Protein AF-A0AAD4MNS9-F1 (afdb_monomer_lite)

pLDDT: mean 72.71, std 15.22, range [32.75, 91.56]

Foldseek 3Di:
DPPDDDQFDQLQAQAKKKKAQADQPDDPVRSVVVCCVPLVVQCCVQPVWGWRDWDDLCLAPVGRGRIIMTGTPDPSSSVSVVVVVVVVVVVVRPMDMDRQHSVCSVVVQVVCCVVSVDRCPQQSNDRPNDVVSVVSVVPPDD

Radius of gyration: 15.57 Å; chains: 1; bounding box: 31×46×46 Å

Organism: NCBI:txid166010

Secondary structure (DSSP, 8-state):
----------TT-S-EEEEE---TTS-HHHHHHHHIIIIIHHHHHHTS--EEEEEETHHHHSS--SEEEEEESSHHHHHHHHHHHHHHHTTT---EEEE--TTTHHHHHHHHHHHH---TTTTTT----STTTHHHHHSS--

Structure (mmCIF, N/CA/C/O backbone):
data_AF-A0AAD4MNS9-F1
#
_entry.id   AF-A0AAD4MNS9-F1
#
loop_
_atom_site.group_PDB
_atom_site.id
_atom_site.type_symbol
_atom_site.label_atom_id
_atom_site.label_alt_id
_atom_site.label_comp_id
_atom_site.label_asym_id
_atom_site.label_entity_id
_atom_site.label_seq_id
_atom_site.pdbx_PDB_ins_code
_atom_site.Cartn_x
_atom_site.Cartn_y
_atom_site.Cartn_z
_atom_site.occupancy
_atom_site.B_iso_or_equiv
_atom_site.auth_seq_id
_atom_site.auth_comp_id
_atom_site.auth_asym_id
_atom_site.auth_atom_id
_atom_site.pdbx_PDB_model_num
ATOM 1 N N . MET A 1 1 ? 2.650 -29.513 6.680 1.00 37.03 1 MET A N 1
ATOM 2 C CA . MET A 1 1 ? 3.067 -28.098 6.559 1.00 37.03 1 MET A CA 1
ATOM 3 C C . MET A 1 1 ? 2.493 -27.540 5.269 1.00 37.03 1 MET A C 1
ATOM 5 O O . MET A 1 1 ? 2.810 -28.079 4.217 1.00 37.03 1 MET A O 1
ATOM 9 N N . GLN A 1 2 ? 1.625 -26.526 5.324 1.00 32.75 2 GLN A N 1
ATOM 10 C CA . GLN A 1 2 ? 1.234 -25.827 4.098 1.00 32.75 2 GLN A CA 1
ATOM 11 C C . GLN A 1 2 ? 2.437 -25.017 3.588 1.00 32.75 2 GLN A C 1
ATOM 13 O O . GLN A 1 2 ? 3.100 -24.363 4.397 1.00 32.75 2 GLN A O 1
ATOM 18 N N . PRO A 1 3 ? 2.759 -25.058 2.284 1.00 39.97 3 PRO A N 1
ATOM 19 C CA . PRO A 1 3 ? 3.815 -24.221 1.736 1.00 39.97 3 PRO A CA 1
ATOM 20 C C . PRO A 1 3 ? 3.431 -22.754 1.939 1.00 39.97 3 PRO A C 1
ATOM 22 O O . PRO A 1 3 ? 2.331 -22.342 1.571 1.00 39.97 3 PRO A O 1
ATOM 25 N N . TYR A 1 4 ? 4.333 -21.973 2.538 1.00 40.81 4 TYR A N 1
ATOM 26 C CA . TYR A 1 4 ? 4.160 -20.536 2.738 1.00 40.81 4 TYR A CA 1
ATOM 27 C C . TYR A 1 4 ? 3.834 -19.867 1.393 1.00 40.81 4 TYR A C 1
ATOM 29 O O . TYR A 1 4 ? 4.707 -19.704 0.534 1.00 40.81 4 TYR A O 1
ATOM 37 N N . LYS A 1 5 ? 2.564 -19.500 1.185 1.00 51.06 5 LYS A N 1
ATOM 38 C CA . LYS A 1 5 ? 2.165 -18.667 0.052 1.00 51.06 5 LYS A CA 1
ATOM 39 C C . LYS A 1 5 ? 2.687 -17.268 0.337 1.00 51.06 5 LYS A C 1
ATOM 41 O O . LYS A 1 5 ? 2.237 -16.612 1.270 1.00 51.06 5 LYS A O 1
ATOM 46 N N . ARG A 1 6 ? 3.659 -16.819 -0.461 1.00 54.75 6 ARG A N 1
ATOM 47 C CA . ARG A 1 6 ? 4.079 -15.415 -0.432 1.00 54.75 6 ARG A CA 1
ATOM 48 C C . ARG A 1 6 ? 2.837 -14.544 -0.654 1.00 54.75 6 ARG A C 1
ATOM 50 O O . ARG A 1 6 ? 2.108 -14.840 -1.605 1.00 54.75 6 ARG A O 1
ATOM 57 N N . PRO A 1 7 ? 2.601 -13.513 0.174 1.00 57.28 7 PRO A N 1
ATOM 58 C CA . PRO A 1 7 ? 1.536 -12.556 -0.092 1.00 57.28 7 PRO A CA 1
ATOM 59 C C . PRO A 1 7 ? 1.787 -11.928 -1.469 1.00 57.28 7 PRO A C 1
AT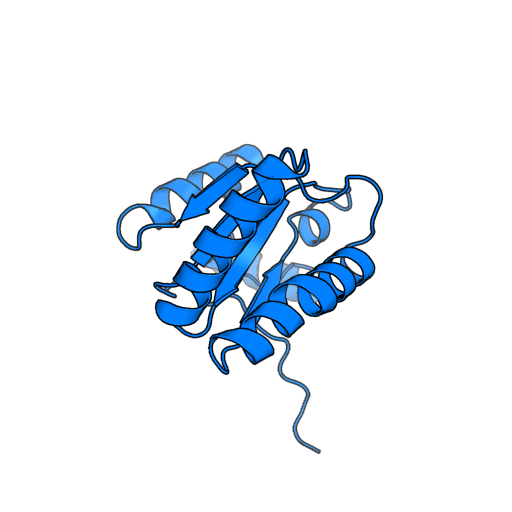OM 61 O O . PRO A 1 7 ? 2.935 -11.634 -1.815 1.00 57.28 7 PRO A O 1
ATOM 64 N N . ARG A 1 8 ? 0.733 -11.837 -2.281 1.00 67.62 8 ARG A N 1
ATOM 65 C CA . ARG A 1 8 ? 0.761 -11.324 -3.657 1.00 67.62 8 ARG A CA 1
ATOM 66 C C . ARG A 1 8 ? -0.117 -10.088 -3.696 1.00 67.62 8 ARG A C 1
ATOM 68 O O . ARG A 1 8 ? -1.213 -10.153 -3.150 1.00 67.62 8 ARG A O 1
ATOM 75 N N . LEU A 1 9 ? 0.344 -9.027 -4.352 1.00 73.50 9 LEU A N 1
ATOM 76 C CA . LEU A 1 9 ? -0.505 -7.876 -4.638 1.00 73.50 9 LEU A CA 1
ATOM 77 C C . LEU A 1 9 ? -1.704 -8.349 -5.454 1.00 73.50 9 LEU A C 1
ATOM 79 O O . LEU A 1 9 ? -1.527 -8.885 -6.555 1.00 73.50 9 LEU A O 1
ATOM 83 N N . ASN A 1 10 ? -2.911 -8.099 -4.970 1.00 77.50 10 ASN A N 1
ATOM 84 C CA . ASN A 1 10 ? -4.065 -8.181 -5.842 1.00 77.50 10 ASN A CA 1
ATOM 85 C C . ASN A 1 10 ? -4.180 -6.871 -6.628 1.00 77.50 10 ASN A C 1
ATOM 87 O O . ASN A 1 10 ? -4.727 -5.884 -6.141 1.00 77.50 10 ASN A O 1
ATOM 91 N N . VAL A 1 11 ? -3.672 -6.859 -7.864 1.00 76.56 11 VAL A N 1
ATOM 92 C CA . VAL A 1 11 ? -3.740 -5.680 -8.748 1.00 76.56 11 VAL A CA 1
ATOM 93 C C . VAL A 1 11 ? -5.175 -5.248 -9.062 1.00 76.56 11 VAL A C 1
ATOM 95 O O . VAL A 1 11 ? -5.363 -4.114 -9.495 1.00 76.56 11 VAL A O 1
ATOM 98 N N . GLU A 1 12 ? -6.170 -6.106 -8.808 1.00 79.62 12 GLU A N 1
ATOM 99 C CA . GLU A 1 12 ? -7.606 -5.846 -8.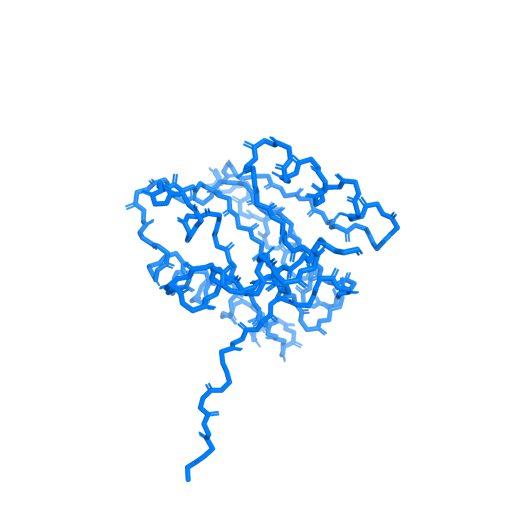963 1.00 79.62 12 GLU A CA 1
ATOM 100 C C . GLU A 1 12 ? -8.291 -5.408 -7.653 1.00 79.62 12 GLU A C 1
ATOM 102 O O . GLU A 1 12 ? -9.450 -4.994 -7.677 1.00 79.62 12 GLU A O 1
ATOM 107 N N . SER A 1 13 ? -7.583 -5.389 -6.517 1.00 84.44 13 SER A N 1
ATOM 108 C CA . SER A 1 13 ? -8.147 -4.964 -5.227 1.00 84.44 13 SER A CA 1
ATOM 109 C C . SER A 1 13 ? -8.660 -3.522 -5.267 1.00 84.44 13 SER A C 1
ATOM 111 O O . SER A 1 13 ? -7.994 -2.627 -5.787 1.00 84.44 13 SER A O 1
ATOM 113 N N . ASN A 1 14 ? -9.843 -3.279 -4.706 1.00 88.06 14 ASN A N 1
ATOM 114 C CA . ASN A 1 14 ? -10.414 -1.932 -4.590 1.00 88.06 14 ASN A CA 1
ATOM 115 C C . ASN A 1 14 ? -9.773 -1.114 -3.456 1.00 88.06 14 ASN A C 1
ATOM 117 O O . ASN A 1 14 ? -10.080 0.064 -3.301 1.00 88.06 14 ASN A O 1
ATOM 121 N N . PHE A 1 15 ? -8.889 -1.728 -2.667 1.00 91.06 15 PHE A N 1
ATOM 122 C CA . PHE A 1 15 ? -8.336 -1.158 -1.440 1.00 91.06 15 PHE A CA 1
ATOM 123 C C . PHE A 1 15 ? -6.823 -0.966 -1.562 1.00 91.06 15 PHE A C 1
ATOM 125 O O . PHE A 1 15 ? -6.047 -1.341 -0.680 1.00 91.06 15 PHE A O 1
ATOM 132 N N . LEU A 1 16 ? -6.400 -0.418 -2.704 1.00 89.50 16 LEU A N 1
ATOM 133 C CA . LEU A 1 16 ? -5.001 -0.161 -3.017 1.00 89.50 16 LEU A CA 1
ATOM 134 C C . LEU A 1 16 ? -4.640 1.306 -2.804 1.00 89.50 16 LEU A C 1
ATOM 136 O O . LEU A 1 16 ? -5.278 2.212 -3.345 1.00 89.50 16 LEU A O 1
ATOM 140 N N . ILE A 1 17 ? -3.543 1.531 -2.087 1.00 89.88 17 ILE A N 1
ATOM 141 C CA . ILE A 1 17 ? -2.941 2.850 -1.910 1.00 89.88 17 ILE A CA 1
ATOM 142 C C . ILE A 1 17 ? -1.503 2.828 -2.408 1.00 89.88 17 ILE A C 1
ATOM 144 O O . ILE A 1 17 ? -0.692 1.989 -2.015 1.00 89.88 17 ILE A O 1
ATOM 148 N N . TYR A 1 18 ? -1.166 3.815 -3.228 1.00 87.50 18 TYR A N 1
ATOM 149 C CA . TYR A 1 18 ? 0.212 4.193 -3.482 1.00 87.50 18 TYR A CA 1
ATOM 150 C C . TYR A 1 18 ? 0.641 5.262 -2.485 1.00 87.50 18 TYR A C 1
ATOM 152 O O . TYR A 1 18 ? 0.000 6.303 -2.374 1.00 87.50 18 TYR A O 1
ATOM 160 N N . PHE A 1 19 ? 1.743 5.034 -1.787 1.00 86.44 19 PHE A N 1
ATOM 161 C CA . PHE A 1 19 ? 2.277 5.932 -0.774 1.00 86.44 19 PHE A CA 1
ATOM 162 C C . PHE A 1 19 ? 3.703 6.352 -1.128 1.00 86.44 19 PHE A C 1
ATOM 164 O O . PHE A 1 19 ? 4.534 5.525 -1.493 1.00 86.44 19 PHE A O 1
ATOM 171 N N . LYS A 1 20 ? 4.001 7.642 -0.996 1.00 83.56 20 LYS A N 1
ATOM 172 C CA . LYS A 1 20 ? 5.305 8.266 -1.226 1.00 83.56 20 LYS A CA 1
ATOM 173 C C . LYS A 1 20 ? 5.745 8.973 0.053 1.00 83.56 20 LYS A C 1
ATOM 175 O O . LYS A 1 20 ? 4.997 9.763 0.608 1.00 83.56 20 LYS A O 1
ATOM 180 N N . GLY A 1 21 ? 6.978 8.740 0.491 1.00 73.94 21 GLY A N 1
ATOM 181 C CA . GLY A 1 21 ? 7.533 9.335 1.715 1.00 73.94 21 GLY A CA 1
ATOM 182 C C . GLY A 1 21 ? 8.027 8.323 2.748 1.00 73.94 21 GLY A C 1
ATOM 183 O O . GLY A 1 21 ? 8.280 8.692 3.891 1.00 73.94 21 GLY A O 1
ATOM 184 N N . ALA A 1 22 ? 8.184 7.051 2.373 1.00 71.75 22 ALA A N 1
ATOM 185 C CA . ALA A 1 22 ? 8.869 6.082 3.219 1.00 71.75 22 ALA A CA 1
ATOM 186 C C . ALA A 1 22 ? 10.355 6.474 3.413 1.00 71.75 22 ALA A C 1
ATOM 188 O O . ALA A 1 22 ? 10.939 7.084 2.517 1.00 71.75 22 ALA A O 1
ATOM 189 N N . PRO A 1 23 ? 10.999 6.154 4.550 1.00 68.75 23 PRO A N 1
ATOM 190 C CA . PRO A 1 23 ? 12.385 6.553 4.801 1.00 68.75 23 PRO A CA 1
ATOM 191 C C . PRO A 1 23 ? 13.372 5.992 3.749 1.00 68.75 23 PRO A C 1
ATOM 193 O O . PRO A 1 23 ? 13.463 4.775 3.606 1.00 68.75 23 PRO A O 1
ATOM 196 N N . PRO A 1 24 ? 14.181 6.829 3.062 1.00 62.19 24 PRO A N 1
ATOM 197 C CA . PRO A 1 24 ? 15.007 6.425 1.910 1.00 62.19 24 PRO A CA 1
ATOM 198 C C . PRO A 1 24 ? 16.206 5.517 2.233 1.00 62.19 24 PRO A C 1
ATOM 200 O O . PRO A 1 24 ? 16.961 5.166 1.332 1.00 62.19 24 PRO A O 1
ATOM 203 N N . LYS A 1 25 ? 16.439 5.182 3.507 1.00 67.62 25 LYS A N 1
ATOM 204 C CA . LYS A 1 25 ? 17.625 4.434 3.967 1.00 67.62 25 LYS A CA 1
ATOM 205 C C . LYS A 1 25 ? 17.299 3.070 4.576 1.00 67.62 25 LYS A C 1
ATOM 207 O O . LYS A 1 25 ? 18.199 2.420 5.094 1.00 67.62 25 LYS A O 1
ATOM 212 N N . GLN A 1 26 ? 16.034 2.665 4.570 1.00 66.81 26 GLN A N 1
ATOM 213 C CA . GLN A 1 26 ? 15.620 1.376 5.117 1.00 66.81 26 GLN A CA 1
ATOM 214 C C . GLN A 1 26 ? 15.542 0.346 3.994 1.00 66.81 26 GLN A C 1
ATOM 216 O O . GLN A 1 26 ? 15.061 0.648 2.908 1.00 66.81 26 GLN A O 1
ATOM 221 N N . SER A 1 27 ? 16.010 -0.870 4.255 1.00 70.62 27 SER A N 1
ATOM 222 C CA . SER A 1 27 ? 15.809 -1.998 3.347 1.00 70.62 27 SER A CA 1
ATOM 223 C C . SER A 1 27 ? 14.331 -2.406 3.300 1.00 70.62 27 SER A C 1
ATOM 225 O O . SER A 1 27 ? 13.605 -2.235 4.283 1.00 70.62 27 SER A O 1
ATOM 227 N N . TYR A 1 28 ? 13.879 -3.022 2.203 1.00 69.75 28 TYR A N 1
ATOM 228 C CA . TYR A 1 28 ? 12.514 -3.557 2.095 1.00 69.75 28 TYR A CA 1
ATOM 229 C C . TYR A 1 28 ? 12.036 -4.359 3.329 1.00 69.75 28 TYR A C 1
ATOM 231 O O . TYR A 1 28 ? 10.937 -4.085 3.821 1.00 69.75 28 TYR A O 1
ATOM 239 N N . PRO A 1 29 ? 12.812 -5.310 3.901 1.00 71.75 29 PRO A N 1
ATOM 240 C CA . PRO A 1 29 ? 12.395 -6.014 5.114 1.00 71.75 29 PRO A CA 1
ATOM 241 C C . PRO A 1 29 ? 12.176 -5.091 6.319 1.00 71.75 29 PRO A C 1
ATOM 243 O O . PRO A 1 29 ? 11.256 -5.323 7.105 1.00 71.75 29 PRO A O 1
ATOM 246 N N . GLU A 1 30 ? 12.997 -4.054 6.476 1.00 73.38 30 GLU A N 1
ATOM 247 C CA . GLU A 1 30 ? 12.870 -3.072 7.556 1.00 73.38 30 GLU A CA 1
ATOM 248 C C . GLU A 1 30 ? 11.651 -2.178 7.345 1.00 73.38 30 GLU A C 1
ATOM 250 O O . GLU A 1 30 ? 10.856 -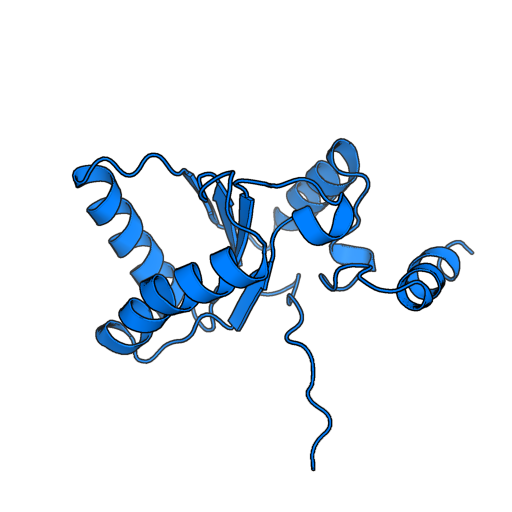2.025 8.273 1.00 73.38 30 GLU A O 1
ATOM 255 N N . LEU A 1 31 ? 11.445 -1.686 6.119 1.00 72.44 31 LEU A N 1
ATOM 256 C CA . LEU A 1 31 ? 10.260 -0.919 5.729 1.00 72.44 31 LEU A CA 1
ATOM 257 C C . LEU A 1 31 ? 8.981 -1.714 5.985 1.00 72.44 31 LEU A C 1
ATOM 259 O O . LEU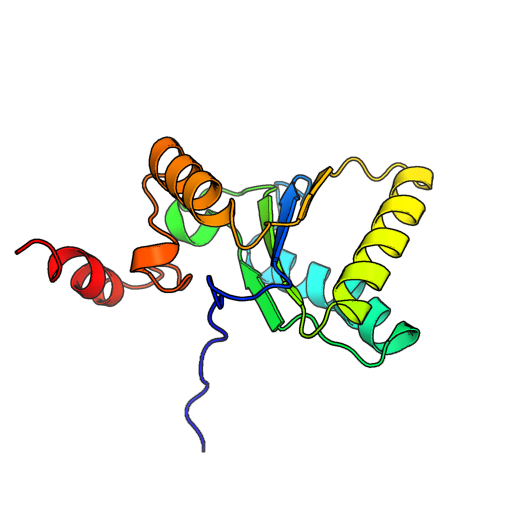 A 1 31 ? 8.053 -1.219 6.622 1.00 72.44 31 LEU A O 1
ATOM 263 N N . LYS A 1 32 ? 8.946 -2.983 5.567 1.00 75.00 32 LYS A N 1
ATOM 264 C CA . LYS A 1 32 ? 7.800 -3.873 5.772 1.00 75.00 32 LYS A CA 1
ATOM 265 C C . LYS A 1 32 ? 7.519 -4.126 7.252 1.00 75.00 32 LYS A C 1
ATOM 267 O O . LYS A 1 32 ? 6.360 -4.121 7.664 1.00 75.00 32 LYS A O 1
ATOM 272 N N . ARG A 1 33 ? 8.554 -4.348 8.071 1.00 79.69 33 ARG A N 1
ATOM 273 C CA . ARG A 1 33 ? 8.397 -4.502 9.529 1.00 79.69 33 ARG A CA 1
ATOM 274 C C . ARG A 1 33 ? 7.910 -3.209 10.175 1.00 79.69 33 ARG A C 1
ATOM 276 O O . ARG A 1 33 ? 7.002 -3.257 11.000 1.00 79.69 33 ARG A O 1
ATOM 283 N N . ALA A 1 34 ? 8.483 -2.068 9.798 1.00 79.25 34 ALA A N 1
ATOM 284 C CA . ALA A 1 34 ? 8.101 -0.764 10.323 1.00 79.25 34 ALA A CA 1
ATOM 285 C C . ALA A 1 34 ? 6.644 -0.433 9.978 1.00 79.25 34 ALA A C 1
ATOM 287 O O . ALA A 1 34 ? 5.872 -0.088 10.871 1.00 79.25 34 ALA A O 1
ATOM 288 N N . ALA A 1 35 ? 6.248 -0.626 8.720 1.00 78.69 35 ALA A N 1
ATOM 289 C CA . ALA A 1 35 ? 4.886 -0.405 8.257 1.00 78.69 35 ALA A CA 1
ATOM 290 C C . ALA A 1 35 ? 3.887 -1.350 8.945 1.00 78.69 35 ALA A C 1
ATOM 292 O O . ALA A 1 35 ? 2.894 -0.877 9.487 1.00 78.69 35 ALA A O 1
ATOM 293 N N . ASN A 1 36 ? 4.175 -2.652 9.059 1.00 80.69 36 ASN A N 1
ATOM 294 C CA . ASN A 1 36 ? 3.314 -3.579 9.809 1.00 80.69 36 ASN A CA 1
ATOM 295 C C . ASN A 1 36 ? 3.208 -3.236 11.301 1.00 80.69 36 ASN A C 1
ATOM 297 O O . ASN A 1 36 ? 2.149 -3.400 11.908 1.00 80.69 36 ASN A O 1
ATOM 301 N N . ARG A 1 37 ? 4.295 -2.755 11.911 1.00 85.00 37 ARG A N 1
ATOM 302 C CA . ARG A 1 37 ? 4.295 -2.343 13.318 1.00 85.00 37 ARG A CA 1
ATOM 303 C C . ARG A 1 37 ? 3.465 -1.085 13.541 1.00 85.00 37 ARG A C 1
ATOM 305 O O . ARG A 1 37 ? 2.800 -1.000 14.562 1.00 85.00 37 ARG A O 1
ATOM 312 N N . VAL A 1 38 ? 3.533 -0.111 12.637 1.00 82.31 38 VAL A N 1
ATOM 313 C CA . VAL A 1 38 ? 2.833 1.172 12.787 1.00 82.31 38 VAL A CA 1
ATOM 314 C C . VAL A 1 38 ? 1.403 1.064 12.265 1.00 82.31 38 VAL A C 1
ATOM 316 O O . VAL A 1 38 ? 0.456 1.180 13.035 1.00 82.31 38 VAL A O 1
ATOM 319 N N . ILE A 1 39 ? 1.250 0.778 10.972 1.00 82.69 39 ILE A N 1
ATOM 320 C CA . ILE A 1 39 ? -0.045 0.699 10.291 1.00 82.69 39 ILE A CA 1
ATOM 321 C C . ILE A 1 39 ? -0.810 -0.529 10.779 1.00 82.69 39 ILE A C 1
ATOM 323 O O . ILE A 1 39 ? -1.948 -0.404 11.207 1.00 82.69 39 ILE A O 1
ATOM 327 N N . GLY A 1 40 ? -0.181 -1.706 10.799 1.00 83.62 40 GLY A N 1
ATOM 328 C CA . GLY A 1 40 ? -0.862 -2.935 11.218 1.00 83.62 40 GLY A CA 1
ATOM 329 C C . GLY A 1 40 ? -1.313 -2.916 12.683 1.00 83.62 40 GLY A C 1
ATOM 330 O O . GLY A 1 40 ? -2.370 -3.450 13.000 1.00 83.62 40 GLY A O 1
ATOM 331 N N . LYS A 1 41 ? -0.556 -2.276 13.588 1.00 84.56 41 LYS A N 1
ATOM 332 C CA . LYS A 1 41 ? -1.010 -2.060 14.974 1.00 84.56 41 LYS A CA 1
ATOM 333 C C . LYS A 1 41 ? -2.227 -1.136 15.015 1.00 84.56 41 LYS A C 1
ATOM 335 O O . LYS A 1 41 ? -3.218 -1.489 15.642 1.00 84.56 41 LYS A O 1
ATOM 340 N N . MET A 1 42 ? -2.160 -0.007 14.310 1.00 86.50 42 MET A N 1
ATOM 341 C CA . MET A 1 42 ? -3.256 0.958 14.227 1.00 86.50 42 MET A CA 1
ATOM 342 C C . MET A 1 42 ? -4.546 0.322 13.685 1.00 86.50 42 MET A C 1
ATOM 344 O O . MET A 1 42 ? -5.612 0.529 14.260 1.00 86.50 42 MET A O 1
ATOM 348 N N . LEU A 1 43 ? -4.450 -0.500 12.636 1.00 86.62 43 LEU A N 1
ATOM 349 C CA . LEU A 1 43 ? -5.608 -1.173 12.039 1.00 86.62 43 LEU A CA 1
ATOM 350 C C . LEU A 1 43 ? -6.277 -2.155 13.008 1.00 86.62 43 LEU A C 1
ATOM 352 O O . LEU A 1 43 ? -7.502 -2.119 13.154 1.00 86.62 43 LEU A O 1
ATOM 356 N N . ARG A 1 44 ? -5.485 -2.961 13.727 1.00 84.38 44 ARG A N 1
ATOM 357 C CA . ARG A 1 44 ? -6.003 -3.870 14.763 1.00 84.38 44 ARG A CA 1
ATOM 358 C C . ARG A 1 44 ? -6.695 -3.120 15.899 1.00 84.38 44 ARG A C 1
ATOM 360 O O . ARG A 1 44 ? -7.740 -3.552 16.359 1.00 84.38 44 ARG A O 1
ATOM 367 N N . GLU A 1 45 ? -6.144 -1.985 16.326 1.00 86.31 45 GLU A N 1
ATOM 368 C CA . GLU A 1 45 ? -6.711 -1.182 17.419 1.00 86.31 45 GLU A CA 1
ATOM 369 C C . GLU A 1 45 ? -8.003 -0.445 17.028 1.00 86.31 45 GLU A C 1
ATOM 371 O O . GLU A 1 45 ? -8.866 -0.247 17.878 1.00 86.31 45 GLU A O 1
ATOM 376 N N . GLN A 1 46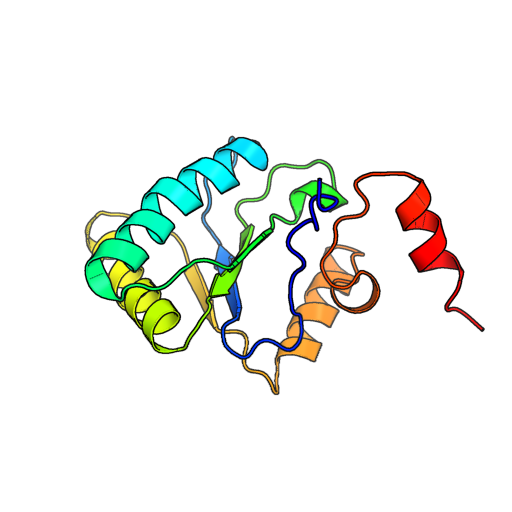 ? -8.150 -0.021 15.767 1.00 85.38 46 GLN A N 1
ATOM 377 C CA . GLN A 1 46 ? -9.277 0.824 15.341 1.00 85.38 46 GLN A CA 1
ATOM 378 C C . GLN A 1 46 ? -10.384 0.081 14.594 1.00 85.38 46 GLN A C 1
ATOM 380 O O . GLN A 1 46 ? -11.537 0.515 14.601 1.00 85.38 46 GLN A O 1
ATOM 385 N N . THR A 1 47 ? -10.043 -0.990 13.879 1.00 83.44 47 THR A N 1
ATOM 386 C CA . THR A 1 47 ? -10.949 -1.571 12.878 1.00 83.44 47 THR A CA 1
ATOM 387 C C . THR A 1 47 ? -11.098 -3.081 12.945 1.00 83.44 47 THR A C 1
ATOM 389 O O . THR A 1 47 ? -12.068 -3.559 12.356 1.00 83.44 47 THR A O 1
ATOM 392 N N . ASP A 1 48 ? -10.215 -3.771 13.678 1.00 84.38 48 ASP A N 1
ATOM 393 C CA . ASP A 1 48 ? -9.957 -5.221 13.586 1.00 84.38 48 ASP A CA 1
ATOM 394 C C . ASP A 1 48 ? -9.522 -5.677 12.180 1.00 84.38 48 ASP A C 1
ATOM 396 O O . ASP A 1 48 ? -9.737 -6.811 11.770 1.00 84.38 48 ASP A O 1
ATOM 400 N N . GLY A 1 49 ? -8.939 -4.754 11.412 1.00 85.69 49 GLY A N 1
ATOM 401 C CA . GLY A 1 49 ? -8.515 -4.991 10.039 1.00 85.69 49 GLY A CA 1
ATOM 402 C C . GLY A 1 49 ? -7.018 -5.234 9.893 1.00 85.69 49 GLY A C 1
ATOM 403 O O . GLY A 1 49 ? -6.226 -5.071 10.832 1.00 85.69 49 GLY A O 1
ATOM 404 N N . GLU A 1 50 ? -6.615 -5.577 8.674 1.00 85.12 50 GLU A N 1
ATOM 405 C CA . GLU A 1 50 ? -5.232 -5.897 8.347 1.00 85.12 50 GLU A CA 1
ATOM 406 C C . GLU A 1 50 ? -4.701 -5.243 7.064 1.00 85.12 50 GLU A C 1
ATOM 408 O O . GLU A 1 50 ? -5.419 -4.851 6.142 1.00 85.12 50 GLU A O 1
ATOM 413 N N . LEU A 1 51 ? -3.373 -5.123 7.035 1.00 82.94 51 LEU A N 1
ATOM 414 C CA . LEU A 1 51 ? -2.605 -4.727 5.865 1.00 82.94 51 LEU A CA 1
ATOM 415 C C . LEU A 1 51 ? -2.151 -6.010 5.159 1.00 82.94 51 LEU A C 1
ATOM 417 O O . LEU A 1 51 ? -1.217 -6.674 5.613 1.00 82.94 51 LEU A O 1
ATOM 421 N N . LEU A 1 52 ? -2.829 -6.361 4.067 1.00 79.81 52 LEU A N 1
ATOM 422 C CA . LEU A 1 52 ? -2.631 -7.611 3.329 1.00 79.81 52 LEU A CA 1
ATOM 423 C C . LEU A 1 52 ? -1.293 -7.646 2.594 1.00 79.81 52 LEU A C 1
ATOM 425 O O . LEU A 1 52 ? -0.639 -8.691 2.491 1.00 79.81 52 LEU A O 1
ATOM 429 N N . PHE A 1 53 ? -0.870 -6.495 2.074 1.00 76.19 53 PHE A N 1
ATOM 430 C CA . PHE A 1 53 ? 0.305 -6.425 1.226 1.00 76.19 53 PHE A CA 1
ATOM 431 C C . PHE A 1 53 ? 1.048 -5.097 1.363 1.00 76.19 53 PHE A C 1
ATOM 433 O O . PHE A 1 53 ? 0.454 -4.031 1.511 1.00 76.19 53 PHE A O 1
ATOM 440 N N . ILE A 1 54 ? 2.379 -5.193 1.306 1.00 74.44 54 ILE A N 1
ATOM 441 C CA . ILE A 1 54 ? 3.312 -4.066 1.265 1.00 74.44 54 ILE A CA 1
ATOM 442 C C . ILE A 1 54 ? 4.388 -4.424 0.253 1.00 74.44 54 ILE A C 1
ATOM 444 O O . ILE A 1 54 ? 5.103 -5.414 0.452 1.00 74.44 54 ILE A O 1
ATOM 448 N N . GLU A 1 55 ? 4.544 -3.608 -0.780 1.00 72.44 55 GLU A N 1
ATOM 449 C CA . GLU A 1 55 ? 5.654 -3.736 -1.722 1.00 72.44 55 GLU A CA 1
ATOM 450 C C . GLU A 1 55 ? 6.38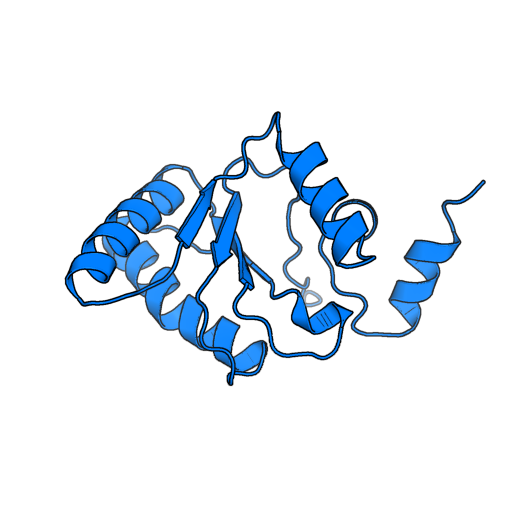4 -2.422 -1.893 1.00 72.44 55 GLU A C 1
ATOM 452 O O . GLU A 1 55 ? 5.762 -1.360 -1.954 1.00 72.44 55 GLU A O 1
ATOM 457 N N . THR A 1 56 ? 7.708 -2.508 -1.972 1.00 65.94 56 THR A N 1
ATOM 458 C CA . THR A 1 56 ? 8.531 -1.399 -2.436 1.00 65.94 56 THR A CA 1
ATOM 459 C C . THR A 1 56 ? 8.928 -1.671 -3.881 1.00 65.94 56 THR A C 1
ATOM 461 O O . THR A 1 56 ? 9.157 -2.808 -4.292 1.00 65.94 56 THR A O 1
ATOM 464 N N . PHE A 1 57 ? 9.110 -0.620 -4.672 1.00 64.56 57 PHE A N 1
ATOM 465 C CA . PHE A 1 57 ? 9.645 -0.769 -6.031 1.00 64.56 57 PHE A CA 1
ATOM 466 C C . PHE A 1 57 ? 11.140 -1.168 -6.033 1.00 64.56 57 PHE A C 1
ATOM 468 O O . PHE A 1 57 ? 11.751 -1.335 -7.089 1.00 64.56 57 PHE A O 1
ATOM 475 N N . GLU A 1 58 ? 11.746 -1.340 -4.852 1.00 54.91 58 GLU A N 1
ATOM 476 C CA . GLU A 1 58 ? 13.163 -1.662 -4.652 1.00 54.91 58 GLU A CA 1
ATOM 477 C C . GLU A 1 58 ? 13.515 -3.067 -5.125 1.00 54.91 58 GLU A C 1
ATOM 479 O O . GLU A 1 58 ? 14.602 -3.271 -5.665 1.00 54.91 58 GLU A O 1
ATOM 484 N N . GLY A 1 59 ? 12.599 -4.032 -4.968 1.00 55.28 59 GLY A N 1
ATOM 485 C CA . GLY A 1 59 ? 12.824 -5.417 -5.390 1.00 55.28 59 GLY A CA 1
ATOM 486 C C . GLY A 1 59 ? 13.061 -5.564 -6.895 1.00 55.28 59 GLY A C 1
ATOM 487 O O . GLY A 1 59 ? 13.408 -6.647 -7.357 1.00 55.28 59 GLY A O 1
ATOM 488 N N . TRP A 1 60 ? 12.827 -4.497 -7.662 1.00 59.31 60 TRP A N 1
ATOM 489 C CA . TRP A 1 60 ? 12.875 -4.488 -9.119 1.00 59.31 60 TRP A CA 1
ATOM 490 C C . TRP A 1 60 ? 14.092 -3.746 -9.669 1.00 59.31 60 TRP A C 1
ATOM 492 O O . TRP A 1 60 ? 14.500 -3.972 -10.806 1.00 59.31 60 TRP A O 1
ATOM 502 N N . TYR A 1 61 ? 14.687 -2.884 -8.844 1.00 56.22 61 TYR A N 1
ATOM 503 C CA . TYR A 1 61 ? 15.787 -2.010 -9.236 1.00 56.22 61 TYR A CA 1
ATOM 504 C C . TYR A 1 61 ? 17.002 -2.047 -8.323 1.00 56.22 61 TYR A C 1
ATOM 506 O O . TYR A 1 61 ? 18.000 -1.399 -8.635 1.00 56.22 61 TYR A O 1
ATOM 514 N N . HIS A 1 62 ? 16.935 -2.769 -7.202 1.00 57.19 62 HIS A N 1
ATOM 515 C CA . HIS A 1 62 ? 17.996 -2.807 -6.195 1.00 57.19 62 HIS A CA 1
ATOM 516 C C . HIS A 1 62 ? 18.423 -1.405 -5.717 1.00 57.19 62 HIS A C 1
ATOM 518 O O . HIS A 1 62 ? 19.577 -1.181 -5.359 1.00 57.19 62 HIS A O 1
ATOM 524 N N . ARG A 1 63 ? 17.494 -0.443 -5.723 1.00 57.22 63 ARG A N 1
ATOM 525 C CA . ARG A 1 63 ? 17.702 0.925 -5.234 1.00 57.22 63 ARG A CA 1
ATOM 526 C C . ARG A 1 63 ? 16.667 1.230 -4.168 1.00 57.22 63 ARG A C 1
ATOM 528 O O . ARG A 1 63 ? 15.508 0.931 -4.439 1.00 57.22 63 ARG A O 1
ATOM 535 N N . PRO A 1 64 ? 17.047 1.842 -3.033 1.00 60.38 64 PRO A N 1
ATOM 536 C CA . PRO A 1 64 ? 16.090 2.284 -2.033 1.00 60.38 64 PRO A CA 1
ATOM 537 C C . PRO A 1 64 ? 15.044 3.224 -2.638 1.00 60.38 64 PRO A C 1
ATOM 539 O O . PRO A 1 64 ? 15.389 4.142 -3.387 1.00 60.38 64 PRO A O 1
ATOM 542 N N . THR A 1 65 ? 13.770 3.009 -2.325 1.00 67.38 65 THR A N 1
ATOM 543 C CA . THR A 1 65 ? 12.667 3.849 -2.794 1.00 67.38 65 THR A CA 1
ATOM 544 C C . THR A 1 65 ? 11.815 4.264 -1.615 1.00 67.38 65 THR A C 1
ATOM 546 O O . THR A 1 65 ? 11.454 3.459 -0.764 1.00 67.38 65 THR A O 1
ATOM 549 N N . THR A 1 66 ? 11.404 5.524 -1.608 1.00 72.81 66 THR A N 1
ATOM 550 C CA . THR A 1 66 ? 10.479 6.057 -0.605 1.00 72.81 66 THR A CA 1
ATOM 551 C C . THR A 1 66 ? 9.019 5.711 -0.920 1.00 72.81 66 THR A C 1
ATOM 553 O O . THR A 1 66 ? 8.104 6.346 -0.400 1.00 72.81 66 THR A O 1
ATOM 556 N N . HIS A 1 67 ? 8.785 4.741 -1.803 1.00 78.38 67 HIS A N 1
ATOM 557 C CA . HIS A 1 67 ? 7.499 4.487 -2.432 1.00 78.38 67 HIS A CA 1
ATOM 558 C C . HIS A 1 67 ? 6.994 3.092 -2.071 1.00 78.38 67 HIS A C 1
ATOM 560 O O . HIS A 1 67 ? 7.721 2.109 -2.215 1.00 78.38 67 HIS A O 1
ATOM 566 N N . LEU A 1 68 ? 5.743 3.017 -1.627 1.00 80.75 68 LEU A N 1
ATOM 567 C CA . LEU A 1 68 ? 5.079 1.796 -1.196 1.00 80.75 68 LEU A CA 1
ATOM 568 C C . LEU A 1 68 ? 3.770 1.607 -1.958 1.00 80.75 68 LEU A C 1
ATOM 570 O O . LEU A 1 68 ? 3.034 2.565 -2.190 1.00 80.75 68 LEU A O 1
ATOM 574 N N . LEU A 1 69 ? 3.464 0.359 -2.291 1.00 84.81 69 LEU A N 1
ATOM 575 C CA . LEU A 1 69 ? 2.106 -0.084 -2.580 1.00 84.81 69 LEU A CA 1
ATOM 576 C C . LEU A 1 69 ? 1.566 -0.812 -1.357 1.00 84.81 69 LEU A C 1
ATOM 578 O O . LEU A 1 69 ? 2.221 -1.715 -0.835 1.00 84.81 69 LEU A O 1
ATOM 582 N N . LEU A 1 70 ? 0.389 -0.392 -0.909 1.00 87.50 70 LEU A N 1
ATOM 583 C CA . LEU A 1 70 ? -0.310 -0.908 0.259 1.00 87.50 70 LEU A CA 1
ATOM 584 C C . LEU A 1 70 ? -1.645 -1.501 -0.190 1.00 87.50 70 LEU A C 1
ATOM 586 O O . LEU A 1 70 ? -2.384 -0.848 -0.927 1.00 87.50 70 LEU A O 1
ATOM 590 N N . GLU A 1 71 ? -1.953 -2.711 0.267 1.00 88.75 71 GLU A N 1
ATOM 591 C CA . GLU A 1 71 ? -3.262 -3.344 0.082 1.00 88.75 71 GLU A CA 1
ATOM 592 C C . GLU A 1 71 ? -3.920 -3.566 1.436 1.00 88.75 71 GLU A C 1
ATOM 594 O O . GLU A 1 71 ? -3.336 -4.209 2.313 1.00 88.75 71 GLU A O 1
ATOM 599 N N . PHE A 1 72 ? -5.134 -3.056 1.589 1.00 89.81 72 PHE A N 1
ATOM 600 C CA . PHE A 1 72 ? -5.954 -3.254 2.779 1.00 89.81 72 PHE A CA 1
ATOM 601 C C . PHE A 1 72 ? -7.006 -4.334 2.524 1.00 89.81 72 PHE A C 1
ATOM 603 O O . PHE A 1 72 ? -7.394 -4.589 1.386 1.00 89.81 72 PHE A O 1
ATOM 610 N N . ASP A 1 73 ? -7.480 -4.964 3.591 1.00 89.00 73 ASP A N 1
ATOM 611 C CA . ASP A 1 73 ? -8.553 -5.962 3.524 1.00 89.00 73 ASP A CA 1
ATOM 612 C C . ASP A 1 73 ? -9.931 -5.376 3.177 1.00 89.00 73 ASP A C 1
ATOM 614 O O . ASP A 1 73 ? -10.804 -6.076 2.663 1.00 89.00 73 ASP A O 1
ATOM 618 N N . SER A 1 74 ? -10.137 -4.092 3.468 1.00 90.56 74 SER A N 1
ATOM 619 C CA . SER A 1 74 ? -11.443 -3.450 3.437 1.00 90.56 74 SER A CA 1
ATOM 620 C C . SER A 1 74 ? -11.345 -1.932 3.294 1.00 90.56 74 SER A C 1
ATOM 622 O O . SER A 1 74 ? -10.344 -1.295 3.641 1.00 90.56 74 SER A O 1
ATOM 624 N N . GLU A 1 75 ? -12.453 -1.329 2.863 1.00 90.94 75 GLU A N 1
ATOM 625 C CA . GLU A 1 75 ? -12.626 0.125 2.831 1.00 90.94 75 GLU A CA 1
ATOM 626 C C . GLU A 1 75 ? -12.490 0.748 4.229 1.00 90.94 75 GLU A C 1
ATOM 628 O O . GLU A 1 75 ? -11.905 1.818 4.382 1.00 90.94 75 GLU A O 1
ATOM 633 N N . LYS A 1 76 ? -12.970 0.062 5.276 1.00 91.44 76 LYS A N 1
ATOM 634 C CA . LYS A 1 76 ? -12.867 0.524 6.668 1.00 91.44 76 LYS A CA 1
ATOM 635 C C . LYS A 1 76 ? -11.404 0.683 7.097 1.00 91.44 76 LYS A C 1
ATOM 637 O O . LYS A 1 76 ? -11.046 1.722 7.650 1.00 91.44 76 LYS A O 1
ATOM 642 N N . SER A 1 77 ? -10.560 -0.307 6.805 1.00 91.12 77 SER A N 1
ATOM 643 C CA . SER A 1 77 ? -9.118 -0.265 7.087 1.00 91.12 77 SER A CA 1
ATOM 644 C C . SER A 1 77 ? -8.411 0.829 6.288 1.00 91.12 77 SER A C 1
ATOM 646 O O . SER A 1 77 ? -7.601 1.584 6.829 1.00 91.12 77 SER A O 1
ATOM 648 N N . MET A 1 78 ? -8.767 0.974 5.011 1.00 91.56 78 MET A N 1
ATOM 649 C CA . MET A 1 78 ? -8.250 2.039 4.154 1.00 91.56 78 MET A CA 1
ATOM 650 C C . MET A 1 78 ? -8.622 3.435 4.696 1.00 91.56 78 MET A C 1
ATOM 652 O O . MET A 1 78 ? -7.769 4.315 4.811 1.00 91.56 78 MET A O 1
ATOM 656 N N . ASN A 1 79 ? -9.868 3.617 5.140 1.00 90.38 79 ASN A N 1
ATOM 657 C CA . ASN A 1 79 ? -10.346 4.852 5.764 1.00 90.38 79 ASN A CA 1
ATOM 658 C C . ASN A 1 79 ? -9.643 5.152 7.094 1.00 90.38 79 ASN A C 1
ATOM 660 O O . ASN A 1 79 ? -9.271 6.301 7.347 1.00 90.38 79 ASN A O 1
ATOM 664 N N . ALA A 1 80 ? -9.387 4.140 7.927 1.00 88.69 80 ALA A N 1
ATOM 665 C CA . ALA A 1 80 ? -8.592 4.312 9.143 1.00 88.69 80 ALA A CA 1
ATOM 666 C C . ALA A 1 80 ? -7.159 4.774 8.827 1.00 88.69 80 ALA A C 1
ATOM 668 O O . ALA A 1 80 ? -6.637 5.680 9.484 1.00 88.69 80 ALA A O 1
ATOM 669 N N . PHE A 1 81 ? -6.549 4.238 7.764 1.00 90.19 81 PHE A N 1
ATOM 670 C CA . PHE A 1 81 ? -5.261 4.723 7.272 1.00 90.19 81 PHE A CA 1
ATOM 671 C C . PHE A 1 81 ? -5.318 6.193 6.820 1.00 90.19 81 PHE A C 1
ATOM 673 O O . PHE A 1 81 ? -4.428 6.967 7.182 1.00 90.19 81 PHE A O 1
ATOM 680 N N . HIS A 1 82 ? -6.371 6.621 6.112 1.00 88.62 82 HIS A N 1
ATOM 681 C CA . HIS A 1 82 ? -6.557 8.032 5.739 1.00 88.62 82 HIS A CA 1
ATOM 682 C C . HIS A 1 82 ? -6.589 8.958 6.959 1.00 88.62 82 HIS A C 1
ATOM 684 O O . HIS A 1 82 ? -5.898 9.981 6.987 1.00 88.62 82 HIS A O 1
ATOM 690 N N . VAL A 1 83 ? -7.353 8.589 7.991 1.00 87.38 83 VAL A N 1
ATOM 691 C CA . VAL A 1 83 ? -7.429 9.349 9.249 1.00 87.38 83 VAL A CA 1
ATOM 692 C C . VAL A 1 83 ? -6.069 9.387 9.947 1.00 87.38 83 VAL A C 1
ATOM 694 O O . VAL A 1 83 ? -5.665 10.437 10.450 1.00 87.38 83 VAL A O 1
ATOM 697 N N . PHE A 1 84 ? -5.351 8.263 9.965 1.00 86.19 84 PHE A N 1
ATOM 698 C CA . PHE A 1 84 ? -4.019 8.174 10.552 1.00 86.19 84 PHE A CA 1
ATOM 699 C C . PHE A 1 84 ? -3.020 9.117 9.871 1.00 86.19 84 PHE A C 1
ATOM 701 O O . PHE A 1 84 ? -2.358 9.883 10.570 1.00 86.19 84 PHE A O 1
ATOM 708 N N . ILE A 1 85 ? -2.936 9.120 8.536 1.00 84.25 85 ILE A N 1
ATOM 709 C CA . ILE A 1 85 ? -1.990 9.986 7.814 1.00 84.25 85 ILE A CA 1
ATOM 710 C C . ILE A 1 85 ? -2.299 11.466 8.048 1.00 84.25 85 ILE A C 1
ATOM 712 O O . ILE A 1 85 ? -1.385 12.219 8.367 1.00 84.25 85 ILE A O 1
ATOM 716 N N . ARG A 1 86 ? -3.574 11.875 8.011 1.00 83.00 86 ARG A N 1
ATOM 717 C CA . ARG A 1 86 ? -3.958 13.270 8.307 1.00 83.00 86 ARG A CA 1
ATOM 718 C C . ARG A 1 86 ? -3.564 13.706 9.720 1.00 83.00 86 ARG A C 1
ATOM 720 O O . ARG A 1 86 ? -3.178 14.850 9.934 1.00 83.00 86 ARG A O 1
ATOM 727 N N . LYS A 1 87 ? -3.646 12.802 10.702 1.00 82.06 87 LYS A N 1
ATOM 728 C CA . LYS A 1 87 ? -3.142 13.072 12.058 1.00 82.06 87 LYS A CA 1
ATOM 729 C C . LYS A 1 87 ? -1.615 13.162 12.068 1.00 82.06 87 LYS A C 1
ATOM 731 O O . LYS A 1 87 ? -1.070 14.079 12.672 1.00 82.06 87 LYS A O 1
ATOM 736 N N . ALA A 1 88 ? -0.928 12.262 11.371 1.00 78.88 88 ALA A N 1
ATOM 737 C CA . ALA A 1 88 ? 0.529 12.257 11.292 1.00 78.88 88 ALA A CA 1
ATOM 738 C C . ALA A 1 88 ? 1.101 13.515 10.609 1.00 78.88 88 ALA A C 1
ATOM 740 O O . ALA A 1 88 ? 2.163 13.986 11.013 1.00 78.88 88 ALA A O 1
ATOM 741 N N . GLU A 1 89 ? 0.404 14.098 9.629 1.00 77.69 89 GLU A N 1
ATOM 742 C CA . GLU A 1 89 ? 0.783 15.375 8.997 1.00 77.69 89 GLU A CA 1
ATOM 743 C C . GLU A 1 89 ? 0.906 16.504 10.031 1.00 77.69 89 GLU A C 1
ATOM 745 O O . GLU A 1 89 ? 1.864 17.274 9.996 1.00 77.69 89 GLU A O 1
ATOM 750 N N . SER A 1 90 ? 0.012 16.548 11.028 1.00 74.88 90 SER A N 1
ATOM 751 C CA . SER A 1 90 ? 0.105 17.526 12.125 1.00 74.88 90 SER A CA 1
ATOM 752 C C . SER A 1 90 ? 1.326 17.323 13.035 1.00 74.88 90 SER A C 1
ATOM 754 O O . SER A 1 90 ? 1.698 18.225 13.780 1.00 74.88 90 SER A O 1
ATOM 756 N N . TRP A 1 91 ? 1.978 16.158 12.955 1.00 74.25 91 TRP A N 1
ATOM 757 C CA . TRP A 1 91 ? 3.226 15.834 13.654 1.00 74.25 91 TRP A CA 1
ATOM 758 C C . TRP A 1 91 ? 4.470 16.031 12.773 1.00 74.25 91 TRP A C 1
ATOM 760 O O . TRP A 1 91 ? 5.561 15.601 13.144 1.00 74.25 91 TRP A O 1
ATOM 770 N N . GLY A 1 92 ? 4.321 16.664 11.604 1.00 66.75 92 GLY A N 1
ATOM 771 C CA . GLY A 1 92 ? 5.420 16.942 10.676 1.00 66.75 92 GLY A CA 1
ATOM 772 C C . GLY A 1 92 ? 5.768 15.782 9.739 1.00 66.75 92 GLY A C 1
ATOM 773 O O . GLY A 1 92 ? 6.859 15.758 9.166 1.00 66.75 92 GLY A O 1
ATOM 774 N N . PHE A 1 93 ? 4.875 14.801 9.579 1.00 71.38 93 PHE A N 1
ATOM 775 C CA . PHE A 1 93 ? 5.040 13.747 8.580 1.00 71.38 93 PHE A CA 1
ATOM 776 C C . PHE A 1 93 ? 4.841 14.301 7.153 1.00 71.38 93 PHE A C 1
ATOM 778 O O . PHE A 1 93 ? 3.768 14.795 6.828 1.00 71.38 93 PHE A O 1
ATOM 785 N N . ASN A 1 94 ? 5.856 14.164 6.289 1.00 70.81 94 ASN A N 1
ATOM 786 C CA . ASN A 1 94 ? 5.891 14.723 4.923 1.00 70.81 94 ASN A CA 1
ATOM 787 C C . ASN A 1 94 ? 5.729 13.658 3.818 1.00 70.81 94 ASN A C 1
ATOM 789 O O . ASN A 1 94 ? 6.499 13.624 2.854 1.00 70.81 94 ASN A O 1
ATOM 793 N N . GLY A 1 95 ? 4.769 12.747 3.965 1.00 77.94 95 GLY A N 1
ATOM 794 C CA . GLY A 1 95 ? 4.408 11.804 2.901 1.00 77.94 95 GLY A CA 1
ATOM 795 C C . GLY A 1 95 ? 3.161 12.234 2.139 1.00 77.94 95 GLY A C 1
ATOM 796 O O . GLY A 1 95 ? 2.336 12.978 2.651 1.00 77.94 95 GLY A O 1
ATOM 797 N N . SER A 1 96 ? 3.007 11.734 0.918 1.00 83.88 96 SER A N 1
ATOM 798 C CA . SER A 1 96 ? 1.783 11.859 0.129 1.00 83.88 96 SER A CA 1
ATOM 799 C C . SER A 1 96 ? 1.301 10.485 -0.313 1.00 83.88 96 SER A C 1
ATOM 801 O O . SER A 1 96 ? 2.086 9.543 -0.428 1.00 83.88 96 SER A O 1
ATOM 803 N N . TYR A 1 97 ? 0.004 10.336 -0.559 1.00 88.19 97 TYR A N 1
ATOM 804 C CA . TYR A 1 97 ? -0.544 9.080 -1.054 1.00 88.19 97 TYR A CA 1
ATOM 805 C C . TYR A 1 97 ? -1.673 9.311 -2.051 1.00 88.19 97 TYR A C 1
ATOM 807 O O . TYR A 1 97 ? -2.269 10.385 -2.107 1.00 88.19 97 TYR A O 1
ATOM 815 N N . ILE A 1 98 ? -1.940 8.283 -2.850 1.00 87.75 98 ILE A N 1
ATOM 816 C CA . ILE A 1 98 ? -2.986 8.247 -3.866 1.00 87.75 98 ILE A CA 1
ATOM 817 C C . ILE A 1 98 ? -3.752 6.940 -3.676 1.00 87.75 98 ILE A C 1
ATOM 819 O O . ILE A 1 98 ? -3.147 5.866 -3.654 1.00 87.75 98 ILE A O 1
ATOM 823 N N . VAL A 1 99 ? -5.076 7.027 -3.543 1.00 90.31 99 VAL A N 1
ATOM 824 C CA . VAL A 1 99 ? -5.956 5.853 -3.639 1.00 90.31 99 VAL A CA 1
ATOM 825 C C . VAL A 1 99 ? -6.039 5.454 -5.104 1.00 90.31 99 VAL A C 1
ATOM 827 O O . VAL A 1 99 ? -6.358 6.282 -5.959 1.00 90.31 99 VAL A O 1
ATOM 830 N N . LEU A 1 100 ? -5.724 4.200 -5.410 1.00 88.56 100 LEU A N 1
ATOM 831 C CA . LEU A 1 100 ? -5.746 3.711 -6.782 1.00 88.56 100 LEU A CA 1
ATOM 832 C C . LEU A 1 100 ? -7.175 3.313 -7.148 1.00 88.56 100 LEU A C 1
ATOM 834 O O . LEU A 1 100 ? -7.625 2.215 -6.826 1.00 88.56 100 LEU A O 1
ATOM 838 N N . ASN A 1 101 ? -7.883 4.219 -7.827 1.00 84.38 101 ASN A N 1
ATOM 839 C CA . ASN A 1 101 ? -9.226 3.952 -8.332 1.00 84.38 101 ASN A CA 1
ATOM 840 C C . ASN A 1 101 ? -9.197 2.740 -9.280 1.00 84.38 101 ASN A C 1
ATOM 842 O O . ASN A 1 101 ? -8.383 2.725 -10.212 1.00 84.38 101 ASN A O 1
ATOM 846 N N . PRO A 1 102 ? -10.095 1.755 -9.099 1.00 82.44 102 PRO A N 1
ATOM 847 C CA . PRO A 1 102 ? -10.235 0.620 -9.992 1.00 82.44 102 PRO A CA 1
ATOM 848 C C . PRO A 1 102 ? -10.232 0.936 -11.485 1.00 82.44 102 PRO A C 1
ATOM 850 O O . PRO A 1 102 ? -9.626 0.184 -12.249 1.00 82.44 102 PRO A O 1
ATOM 853 N N . ASN A 1 103 ? -10.862 2.047 -11.868 1.00 81.50 103 ASN A N 1
ATOM 854 C CA . ASN A 1 103 ? -11.018 2.466 -13.259 1.00 81.50 103 ASN A CA 1
ATOM 855 C C . ASN A 1 103 ? -9.742 3.102 -13.838 1.00 81.50 103 ASN A C 1
ATOM 857 O O . ASN A 1 103 ? -9.480 2.972 -15.031 1.00 81.50 103 ASN A O 1
ATOM 861 N N . ASP A 1 104 ? -8.910 3.715 -12.991 1.00 80.06 104 ASP A N 1
ATOM 862 C CA . ASP A 1 104 ? -7.737 4.498 -13.413 1.00 80.06 104 ASP A CA 1
ATOM 863 C C . ASP A 1 104 ? -6.405 3.787 -13.107 1.00 80.06 104 ASP A C 1
ATOM 865 O O . ASP A 1 104 ? -5.332 4.188 -13.575 1.00 80.06 104 ASP A O 1
ATOM 869 N N . ARG A 1 105 ? -6.445 2.682 -12.345 1.00 82.44 105 ARG A N 1
ATOM 870 C CA . ARG A 1 105 ? -5.247 1.939 -11.917 1.00 82.44 105 ARG A CA 1
ATOM 871 C C . ARG A 1 105 ? -4.393 1.458 -13.089 1.00 82.44 105 ARG A C 1
ATOM 873 O O . ARG A 1 105 ? -3.173 1.389 -12.974 1.00 82.44 105 ARG A O 1
ATOM 880 N N . GLY A 1 106 ? -5.022 1.127 -14.220 1.00 78.75 106 GLY A N 1
ATOM 881 C CA . GLY A 1 106 ? -4.325 0.642 -15.409 1.00 78.75 106 GLY A CA 1
ATOM 882 C C . GLY A 1 106 ? -3.383 1.696 -15.986 1.00 78.75 106 GLY A C 1
ATOM 883 O O . GLY A 1 106 ? -2.263 1.374 -16.383 1.00 78.75 106 GLY A O 1
ATOM 884 N N . GLU A 1 107 ? -3.792 2.967 -15.974 1.00 83.62 107 GLU A N 1
ATOM 885 C CA . GLU A 1 107 ? -2.934 4.078 -16.385 1.00 83.62 107 GLU A CA 1
ATOM 886 C C . GLU A 1 107 ? -1.791 4.290 -15.388 1.00 83.62 107 GLU A C 1
ATOM 888 O O . GLU A 1 107 ? -0.642 4.463 -15.800 1.00 83.62 107 GLU A O 1
ATOM 893 N N . PHE A 1 108 ? -2.075 4.207 -14.084 1.00 84.00 108 PHE A N 1
ATOM 894 C CA . PHE A 1 108 ? -1.044 4.281 -13.049 1.00 84.00 108 PHE A CA 1
ATOM 895 C C . PHE A 1 108 ? 0.014 3.180 -13.228 1.00 84.00 108 PHE A C 1
ATOM 897 O O . PHE A 1 108 ? 1.204 3.483 -13.310 1.00 84.00 108 PHE A O 1
ATOM 904 N N . PHE A 1 109 ? -0.397 1.917 -13.369 1.00 80.56 109 PHE A N 1
ATOM 905 C CA . PHE A 1 109 ? 0.528 0.800 -13.580 1.00 80.56 109 PHE A CA 1
ATOM 906 C C . PHE A 1 109 ? 1.297 0.918 -14.898 1.00 80.56 109 PHE A C 1
ATOM 908 O O . PHE A 1 109 ? 2.483 0.597 -14.935 1.00 80.56 109 PHE A O 1
ATOM 915 N N . ARG A 1 110 ? 0.681 1.456 -15.957 1.00 81.19 110 ARG A N 1
ATOM 916 C CA . ARG A 1 110 ? 1.374 1.745 -17.221 1.00 81.19 110 ARG A CA 1
ATOM 917 C C . ARG A 1 110 ? 2.430 2.838 -17.058 1.00 81.19 110 ARG A C 1
ATOM 919 O O . ARG A 1 110 ? 3.536 2.684 -17.568 1.00 81.19 110 ARG A O 1
ATOM 926 N N . LYS A 1 111 ? 2.133 3.916 -16.324 1.00 81.56 111 LYS A N 1
ATOM 927 C CA . LYS A 1 111 ? 3.120 4.960 -15.995 1.00 81.56 111 LYS A CA 1
ATOM 928 C C . LYS A 1 111 ? 4.258 4.378 -15.168 1.00 81.56 111 LYS A C 1
ATOM 930 O O . LYS A 1 111 ? 5.420 4.593 -15.504 1.00 81.56 111 LYS A O 1
ATOM 935 N N . VAL A 1 112 ? 3.943 3.580 -14.144 1.00 76.00 112 VAL A N 1
ATOM 936 C CA . VAL A 1 112 ? 4.948 2.824 -13.387 1.00 76.00 112 VAL A CA 1
ATOM 937 C C . VAL A 1 112 ? 5.803 2.010 -14.350 1.00 76.00 112 VAL A C 1
ATOM 939 O O . VAL A 1 112 ? 7.012 2.179 -14.327 1.00 76.00 112 VAL A O 1
ATOM 942 N N . GLN A 1 113 ? 5.234 1.223 -15.260 1.00 76.88 113 GLN A N 1
ATOM 943 C CA . GLN A 1 113 ? 6.006 0.460 -16.242 1.00 76.88 113 GLN A CA 1
ATOM 944 C C . GLN A 1 113 ? 6.865 1.339 -17.158 1.00 76.88 113 GLN A C 1
ATOM 946 O O . GLN A 1 113 ? 7.990 0.970 -17.466 1.00 76.88 113 GLN A O 1
ATOM 951 N N . GLN A 1 114 ? 6.400 2.510 -17.581 1.00 74.38 114 GLN A N 1
ATOM 952 C CA . GLN A 1 114 ? 7.188 3.405 -18.436 1.00 74.38 114 GLN A CA 1
ATOM 953 C C . GLN A 1 114 ? 8.405 3.983 -17.703 1.00 74.38 114 GLN A C 1
ATOM 955 O O . GLN A 1 114 ? 9.516 3.947 -18.230 1.00 74.38 114 GLN A O 1
ATOM 960 N N . TYR A 1 115 ? 8.220 4.471 -16.474 1.00 69.88 115 TYR A N 1
ATOM 961 C CA . TYR A 1 115 ? 9.303 5.071 -15.683 1.00 69.88 115 TYR A CA 1
ATOM 962 C C . TYR A 1 115 ? 10.198 4.028 -15.015 1.00 69.88 115 TYR A C 1
ATOM 964 O O . TYR A 1 115 ? 11.396 4.240 -14.825 1.00 69.88 115 TYR A O 1
ATOM 972 N N . THR A 1 116 ? 9.610 2.897 -14.636 1.00 66.00 116 THR A N 1
ATOM 973 C CA . THR A 1 116 ? 10.268 1.852 -13.853 1.00 66.00 116 THR A CA 1
ATOM 974 C C . THR A 1 116 ? 10.617 0.608 -14.673 1.00 66.00 116 THR A C 1
ATOM 976 O O . THR A 1 116 ? 11.240 -0.310 -14.167 1.00 66.00 116 THR A O 1
ATOM 979 N N . ARG A 1 117 ? 10.230 0.523 -15.946 1.00 70.12 117 ARG A N 1
ATOM 980 C CA . ARG A 1 117 ? 10.341 -0.707 -16.757 1.00 70.12 117 ARG A CA 1
ATOM 981 C C . ARG A 1 117 ? 9.663 -1.931 -16.153 1.00 70.12 117 ARG A C 1
ATOM 983 O O . ARG A 1 117 ? 9.813 -3.021 -16.703 1.00 70.12 117 ARG A O 1
ATOM 990 N N . VAL A 1 118 ? 8.908 -1.774 -15.068 1.00 69.94 118 VAL A N 1
ATOM 991 C CA . VAL A 1 118 ? 8.325 -2.911 -14.389 1.00 69.94 118 VAL A CA 1
ATOM 992 C C . VAL A 1 118 ? 6.831 -2.989 -14.559 1.00 69.94 118 VAL A C 1
ATOM 994 O O . VAL A 1 118 ? 6.081 -2.042 -14.336 1.00 69.94 118 VAL A O 1
ATOM 997 N N . ASP A 1 119 ? 6.420 -4.185 -14.931 1.00 73.25 119 ASP A N 1
ATOM 998 C CA . ASP A 1 119 ? 5.051 -4.520 -15.223 1.00 73.25 119 ASP A CA 1
ATOM 999 C C . ASP A 1 119 ? 4.398 -5.188 -14.004 1.00 73.25 119 ASP A C 1
ATOM 1001 O O . ASP A 1 119 ? 4.461 -6.408 -13.842 1.00 73.25 119 ASP A O 1
ATOM 1005 N N . LEU A 1 120 ? 3.799 -4.366 -13.128 1.00 73.12 120 LEU A N 1
ATOM 1006 C CA . LEU A 1 120 ? 3.019 -4.816 -11.959 1.00 73.12 120 LEU A CA 1
ATOM 1007 C C . LEU A 1 120 ? 1.904 -5.788 -12.349 1.00 73.12 120 LEU A C 1
ATOM 1009 O O . LEU A 1 120 ? 1.606 -6.711 -11.589 1.00 73.12 120 LEU A O 1
ATOM 1013 N N . ILE A 1 121 ? 1.313 -5.584 -13.527 1.00 73.75 121 ILE A N 1
ATOM 1014 C CA . ILE A 1 121 ? 0.212 -6.394 -14.038 1.00 73.75 121 ILE A CA 1
ATOM 1015 C C . ILE A 1 121 ? 0.758 -7.752 -14.481 1.00 73.75 121 ILE A C 1
ATOM 1017 O O . ILE A 1 121 ? 0.296 -8.783 -14.001 1.00 73.75 121 ILE A O 1
ATOM 1021 N N . ALA A 1 122 ? 1.788 -7.779 -15.331 1.00 70.00 122 ALA A N 1
ATOM 1022 C CA . ALA A 1 122 ? 2.347 -9.033 -15.837 1.00 70.00 122 ALA A CA 1
ATOM 1023 C C . ALA A 1 122 ? 2.995 -9.897 -14.743 1.00 70.00 122 ALA A C 1
ATOM 1025 O O . ALA A 1 122 ? 3.057 -11.120 -14.882 1.00 70.00 122 ALA A O 1
ATOM 1026 N N . CYS A 1 123 ? 3.473 -9.291 -13.653 1.00 62.25 123 CYS A N 1
ATOM 1027 C CA . CYS A 1 123 ? 4.099 -10.020 -12.554 1.00 62.25 123 CYS A CA 1
ATOM 1028 C C . CYS A 1 123 ? 3.147 -10.392 -11.413 1.00 62.25 123 CYS A C 1
ATOM 1030 O O . CYS A 1 123 ? 3.601 -10.959 -10.415 1.00 62.25 123 CYS A O 1
ATOM 1032 N N . ASN A 1 124 ? 1.850 -10.078 -11.537 1.00 65.12 124 ASN A N 1
ATOM 1033 C CA . ASN A 1 124 ? 0.860 -10.207 -10.461 1.00 65.12 124 ASN A CA 1
ATOM 1034 C C . ASN A 1 124 ? 1.371 -9.602 -9.136 1.00 65.12 124 ASN A C 1
ATOM 1036 O O . ASN A 1 124 ? 1.262 -10.213 -8.071 1.00 65.12 124 ASN A O 1
ATOM 1040 N N . GLY A 1 125 ? 2.059 -8.458 -9.244 1.00 63.50 125 GLY A N 1
ATOM 1041 C CA . GLY A 1 125 ? 2.776 -7.759 -8.176 1.00 63.50 125 GLY A CA 1
ATOM 1042 C C . GLY A 1 125 ? 3.764 -8.588 -7.353 1.00 63.50 125 GLY A C 1
ATOM 1043 O O . GLY A 1 125 ? 4.082 -8.208 -6.230 1.00 63.50 125 GLY A O 1
ATOM 1044 N N . ILE A 1 126 ? 4.281 -9.699 -7.888 1.00 61.47 126 ILE A N 1
ATOM 1045 C CA . ILE A 1 126 ? 5.408 -10.418 -7.291 1.00 61.47 126 ILE A CA 1
ATOM 1046 C C . ILE A 1 126 ? 6.708 -9.846 -7.869 1.00 61.47 126 ILE A C 1
ATOM 1048 O O . ILE A 1 126 ? 6.902 -9.902 -9.086 1.00 61.47 126 ILE A O 1
ATOM 1052 N N . PRO A 1 127 ? 7.643 -9.348 -7.043 1.00 59.50 127 PRO A N 1
ATOM 1053 C CA . PRO A 1 127 ? 8.940 -8.903 -7.526 1.00 59.50 127 PRO A CA 1
ATOM 1054 C C . PRO A 1 127 ? 9.748 -10.039 -8.162 1.00 59.50 127 PRO A C 1
ATOM 1056 O O . PRO A 1 127 ? 9.677 -11.180 -7.688 1.00 59.50 127 PRO A O 1
ATOM 1059 N N . PRO A 1 128 ? 10.571 -9.769 -9.194 1.00 55.06 128 PRO A N 1
ATOM 1060 C CA . PRO A 1 128 ? 11.466 -10.740 -9.808 1.00 55.06 128 PRO A CA 1
ATOM 1061 C C . PRO A 1 128 ? 12.670 -11.025 -8.897 1.00 55.06 128 PRO A C 1
ATOM 1063 O O . PRO A 1 128 ? 13.819 -10.943 -9.302 1.00 55.06 128 PRO A O 1
ATOM 1066 N N . GLY A 1 129 ? 12.436 -11.383 -7.636 1.00 48.69 129 GLY A N 1
ATOM 1067 C CA . GLY A 1 129 ? 13.498 -11.625 -6.659 1.00 48.69 129 GLY A CA 1
ATOM 1068 C C . GLY A 1 129 ? 14.319 -12.900 -6.901 1.00 48.69 129 GLY A C 1
ATOM 1069 O O . GLY A 1 129 ? 15.126 -13.245 -6.044 1.00 48.69 129 GLY A O 1
ATOM 1070 N N . LYS A 1 130 ? 14.095 -13.638 -8.003 1.00 50.31 130 LYS A N 1
ATOM 1071 C CA . LYS A 1 130 ? 14.862 -14.829 -8.419 1.00 50.31 130 LYS A CA 1
ATOM 1072 C C . LYS A 1 130 ? 14.823 -15.016 -9.950 1.00 50.31 130 LYS A C 1
ATOM 1074 O O . LYS A 1 130 ? 13.799 -14.692 -10.555 1.00 50.31 130 LYS A O 1
ATOM 1079 N N . PRO A 1 131 ? 15.869 -15.611 -10.563 1.00 47.84 131 PRO A N 1
ATOM 1080 C CA . PRO A 1 131 ? 15.967 -15.831 -12.014 1.00 47.84 131 PRO A CA 1
ATOM 1081 C C . PRO A 1 131 ? 14.809 -16.639 -12.626 1.00 47.84 131 PRO A C 1
ATOM 1083 O O . PRO A 1 131 ? 14.525 -16.489 -13.810 1.00 47.84 131 PRO A O 1
ATOM 1086 N N . ASP A 1 132 ? 14.071 -17.436 -11.848 1.00 44.34 132 ASP A N 1
ATOM 1087 C CA . ASP A 1 132 ? 12.897 -18.151 -12.369 1.00 44.34 132 ASP A CA 1
ATOM 1088 C C . ASP A 1 132 ? 11.687 -17.249 -12.652 1.00 44.34 132 ASP A C 1
ATOM 1090 O O . ASP A 1 132 ? 10.887 -17.576 -13.527 1.00 44.34 132 ASP A O 1
ATOM 1094 N N . ASN A 1 133 ? 11.579 -16.071 -12.023 1.00 45.25 133 ASN A N 1
ATOM 1095 C CA . ASN A 1 133 ? 10.539 -15.107 -12.399 1.00 45.25 133 ASN A CA 1
ATOM 1096 C C . ASN A 1 133 ? 10.811 -14.508 -13.783 1.00 45.25 133 ASN A C 1
ATOM 1098 O O . ASN A 1 133 ? 9.863 -14.173 -14.480 1.00 45.25 133 ASN A O 1
ATOM 1102 N N . HIS A 1 134 ? 12.071 -14.464 -14.234 1.00 41.22 134 HIS A N 1
ATOM 1103 C CA . HIS A 1 134 ? 12.441 -13.994 -15.574 1.00 41.22 134 HIS A CA 1
ATOM 1104 C C . HIS A 1 134 ? 11.759 -14.810 -16.692 1.00 41.22 134 HIS A C 1
ATOM 1106 O O . HIS A 1 134 ? 11.437 -14.257 -17.742 1.00 41.22 134 HIS A O 1
ATOM 1112 N N . LYS A 1 135 ? 11.466 -16.097 -16.442 1.00 42.88 135 LYS A N 1
ATOM 1113 C CA . LYS A 1 135 ? 10.761 -16.998 -17.375 1.00 42.88 135 LYS A CA 1
ATOM 1114 C C . LYS A 1 135 ? 9.256 -16.708 -17.489 1.00 42.88 135 LYS A C 1
ATOM 1116 O O . LYS A 1 135 ? 8.648 -17.014 -18.516 1.00 42.88 135 LYS A O 1
ATOM 1121 N N . LEU A 1 136 ? 8.646 -16.089 -16.472 1.00 42.75 136 LEU A N 1
ATOM 1122 C CA . LEU A 1 136 ? 7.255 -15.622 -16.549 1.00 42.75 136 LEU A CA 1
ATOM 1123 C C . LEU A 1 136 ? 7.121 -14.409 -17.486 1.00 42.75 136 LEU A C 1
ATOM 1125 O O . LEU A 1 136 ? 6.100 -14.271 -18.152 1.00 42.75 136 LEU A O 1
ATOM 1129 N N . TYR A 1 137 ? 8.162 -13.575 -17.603 1.00 41.41 137 TYR A N 1
ATOM 1130 C CA . TYR A 1 137 ? 8.153 -12.386 -18.468 1.00 41.41 137 TYR A CA 1
ATOM 1131 C C . TYR A 1 137 ? 8.471 -12.685 -19.939 1.00 41.41 137 TYR A C 1
ATOM 1133 O O . TYR A 1 137 ? 8.036 -11.945 -20.818 1.00 41.41 137 TYR A O 1
ATOM 1141 N N . THR A 1 138 ? 9.216 -13.753 -20.237 1.00 41.62 138 THR A N 1
ATOM 1142 C CA . THR A 1 138 ? 9.611 -14.086 -21.619 1.00 41.62 138 THR A CA 1
ATOM 1143 C C . THR A 1 138 ? 8.617 -14.987 -22.354 1.00 41.62 138 THR A C 1
ATOM 1145 O O . THR A 1 138 ? 8.723 -15.132 -23.568 1.00 41.62 138 THR A O 1
ATOM 1148 N N . SER A 1 139 ? 7.629 -15.567 -21.665 1.00 41.00 139 SER A N 1
ATOM 1149 C CA . SER A 1 139 ? 6.696 -16.542 -22.258 1.00 41.00 139 SER A CA 1
ATOM 1150 C C . SER A 1 139 ? 5.373 -15.960 -22.780 1.00 41.00 139 SER A C 1
ATOM 1152 O O . SER A 1 139 ? 4.590 -16.699 -23.370 1.00 41.00 139 SER A O 1
ATOM 1154 N N . LYS A 1 140 ? 5.120 -14.649 -22.640 1.00 41.00 140 LYS A N 1
ATOM 1155 C CA . LYS A 1 140 ? 3.890 -13.989 -23.135 1.00 41.00 140 LYS A CA 1
ATOM 1156 C C . LYS A 1 140 ? 4.136 -12.858 -24.143 1.00 41.00 140 LYS A C 1
ATOM 1158 O O . LYS A 1 140 ? 3.476 -11.826 -24.112 1.00 41.00 140 LYS A O 1
ATOM 1163 N N . ARG A 1 141 ? 5.072 -13.064 -25.069 1.00 39.06 141 ARG A N 1
ATOM 1164 C CA . ARG A 1 141 ? 5.051 -12.394 -26.379 1.00 39.06 141 ARG A CA 1
ATOM 1165 C C . ARG A 1 141 ? 4.969 -13.466 -27.463 1.00 39.06 141 ARG A C 1
ATOM 1167 O O . ARG A 1 141 ? 5.992 -13.911 -27.975 1.00 39.06 141 ARG A O 1
ATOM 1174 N N . ARG A 1 142 ? 3.752 -13.919 -27.740 1.00 35.88 142 ARG A N 1
ATOM 1175 C CA . ARG A 1 142 ? 3.368 -14.553 -29.001 1.00 35.88 142 ARG A CA 1
ATOM 1176 C C . ARG A 1 142 ? 2.091 -13.887 -29.465 1.00 35.88 142 ARG A C 1
ATOM 1178 O O . ARG A 1 142 ? 1.236 -13.660 -28.582 1.00 35.88 142 ARG A O 1
#

Sequence (142 aa):
MQPYKRPRLNVESNFLIYFKGAPPKQSYPELKRAANRVIGKMLREQTDGELLFIETFEGWYHRPTTHLLLEFDSEKSMNAFHVFIRKAESWGFNGSYIVLNPNDRGEFFRKVQQYTRVDLIACNGIPPGKPDNHKLYTSKRR